Protein AF-A0A8E2AN41-F1 (afdb_monomer)

Secondary structure (DSSP, 8-state):
-GGGS--SSSS--SSGGG--HHHHHHHHT-THHHHHH---HHHHHHHHHHHH-HHHHHHHHGGGS-HHHHHHHHHHHHHHHHHHHHHHHHHHHHT--

Foldseek 3Di:
DLQVPPQLFDDGDPFLVVDDLVRNLCSLPPVVVCVPPVDDSLVSLVVLLCVLVLVNCCVPPLVVDDPVCSVRNSSSSVSSNVSSVVSNVVVVVVVVD

Mean predicted aligned error: 4.71 Å

Sequence (97 aa):
RFNDIPWPVFHIVSSADDITYASVHQFIYHPLWQHKACINHHDVIRRELFRWHPDKFRARMMPKIHSEEQEAILRAAMVVSQHIIEVMRLSRLQGEA

Solvent-accessible surface area (backbone atoms only — not comparable to full-atom values): 5649 Å² total; per-residue (Å²): 107,73,66,71,51,87,60,68,44,94,66,92,43,91,51,50,83,68,66,40,58,69,47,38,49,52,48,57,69,35,71,64,50,45,72,75,65,74,44,53,59,68,56,46,47,54,51,51,41,59,57,31,30,60,69,56,32,49,73,69,47,47,88,76,43,60,77,89,49,39,63,59,48,51,53,30,36,45,51,51,32,52,39,46,51,50,51,56,53,53,55,52,66,67,69,75,114

Organism: NCBI:txid1052685

pLDDT: mean 88.08, std 10.77, range [37.16, 97.12]

Structure (mmCIF, N/CA/C/O backbone):
data_AF-A0A8E2AN41-F1
#
_entry.id   AF-A0A8E2AN41-F1
#
loop_
_atom_site.group_PDB
_atom_site.id
_atom_site.type_symbol
_atom_site.label_atom_id
_atom_site.label_alt_id
_atom_site.label_comp_id
_atom_site.label_asym_id
_ato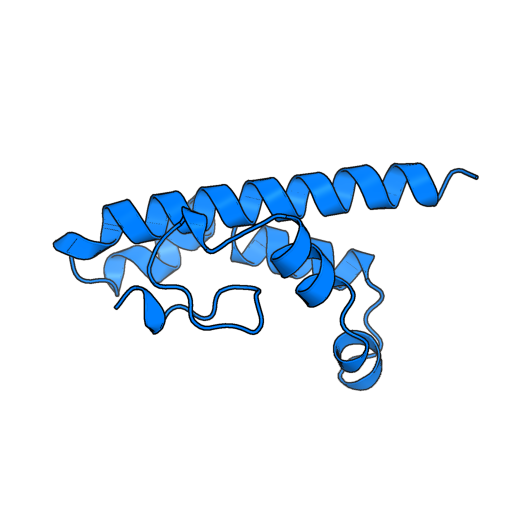m_site.label_entity_id
_atom_site.label_seq_id
_atom_site.pdbx_PDB_ins_code
_atom_site.Cartn_x
_atom_site.Cartn_y
_atom_site.Cartn_z
_atom_site.occupancy
_atom_site.B_iso_or_equiv
_atom_site.auth_seq_id
_atom_site.auth_comp_id
_atom_site.auth_asym_id
_atom_site.auth_atom_id
_atom_site.pdbx_PDB_model_num
ATOM 1 N N . ARG A 1 1 ? -13.061 2.064 6.978 1.00 84.25 1 ARG A N 1
ATOM 2 C CA . ARG A 1 1 ? -12.580 0.812 7.598 1.00 84.25 1 ARG A CA 1
ATOM 3 C C . ARG A 1 1 ? -11.312 0.354 6.907 1.00 84.25 1 ARG A C 1
ATOM 5 O O . ARG A 1 1 ? -11.007 0.883 5.841 1.00 84.25 1 ARG A O 1
ATOM 12 N N . PHE A 1 2 ? -10.570 -0.584 7.493 1.00 88.75 2 PHE A N 1
ATOM 13 C CA . PHE A 1 2 ? -9.295 -1.072 6.952 1.00 88.75 2 PHE A CA 1
ATOM 14 C C . PHE A 1 2 ? -9.408 -1.522 5.483 1.00 88.75 2 PHE A C 1
ATOM 16 O O . PHE A 1 2 ? -8.608 -1.114 4.643 1.00 88.75 2 PHE A O 1
ATOM 23 N N . ASN A 1 3 ? -10.465 -2.264 5.149 1.00 89.56 3 ASN A N 1
ATOM 24 C CA . ASN A 1 3 ? -10.684 -2.817 3.807 1.00 89.56 3 ASN A CA 1
ATOM 25 C C . ASN A 1 3 ? -11.204 -1.775 2.793 1.00 89.56 3 ASN A C 1
ATOM 27 O O . ASN A 1 3 ? -11.220 -2.050 1.597 1.00 89.56 3 ASN A O 1
ATOM 31 N N . ASP A 1 4 ? -11.614 -0.584 3.251 1.00 89.00 4 ASP A N 1
ATOM 32 C CA . ASP A 1 4 ? -12.044 0.521 2.376 1.00 89.00 4 ASP A CA 1
ATOM 33 C C . ASP A 1 4 ? -10.851 1.351 1.879 1.00 89.00 4 ASP A C 1
ATOM 35 O O . ASP A 1 4 ? -10.985 2.205 0.998 1.00 89.00 4 ASP A O 1
ATOM 39 N N . ILE A 1 5 ? -9.677 1.152 2.483 1.00 90.38 5 ILE A N 1
ATOM 40 C CA . ILE A 1 5 ? -8.459 1.827 2.069 1.00 90.38 5 ILE A CA 1
ATOM 41 C C . ILE A 1 5 ? -8.019 1.218 0.729 1.00 90.38 5 ILE A C 1
ATOM 43 O O . ILE A 1 5 ? -7.878 0.001 0.624 1.00 90.38 5 ILE A O 1
ATOM 47 N N . PRO A 1 6 ? -7.782 2.037 -0.311 1.00 91.88 6 PRO A N 1
ATOM 48 C CA . PRO A 1 6 ? -7.405 1.548 -1.633 1.00 91.88 6 PRO A CA 1
ATOM 49 C C . PRO A 1 6 ? -5.920 1.169 -1.661 1.00 91.88 6 PRO A C 1
ATOM 51 O O . PRO A 1 6 ? -5.124 1.857 -2.303 1.00 91.88 6 PRO A O 1
ATOM 54 N N . TRP A 1 7 ? -5.550 0.127 -0.916 1.00 94.75 7 TRP A N 1
ATOM 55 C CA . TRP A 1 7 ? -4.197 -0.419 -0.843 1.00 94.75 7 TRP A CA 1
ATOM 56 C C . TRP A 1 7 ? -3.641 -0.702 -2.248 1.00 94.75 7 TRP A C 1
ATOM 58 O O . TRP A 1 7 ? -4.408 -1.067 -3.141 1.00 94.75 7 TRP A O 1
ATOM 68 N N . PRO A 1 8 ? -2.326 -0.541 -2.485 1.00 94.44 8 PRO A N 1
ATOM 69 C CA . PRO A 1 8 ? -1.726 -0.764 -3.797 1.00 94.44 8 PRO A CA 1
ATOM 70 C C . PRO A 1 8 ? -1.506 -2.262 -4.048 1.00 94.44 8 PRO A C 1
ATOM 72 O O . PRO A 1 8 ? -0.384 -2.711 -4.258 1.00 94.44 8 PRO A O 1
ATOM 75 N N . VAL A 1 9 ? -2.587 -3.035 -3.979 1.00 95.19 9 VAL A N 1
ATOM 76 C CA . VAL A 1 9 ? -2.664 -4.478 -4.226 1.00 95.19 9 VAL A CA 1
ATOM 77 C C . VAL A 1 9 ? -4.017 -4.796 -4.877 1.00 95.19 9 VAL A C 1
ATOM 79 O O . VAL A 1 9 ? -4.944 -3.990 -4.819 1.00 95.19 9 VAL A O 1
ATOM 82 N N . PHE A 1 10 ? -4.148 -5.958 -5.523 1.00 93.62 10 PHE A N 1
ATOM 83 C CA . PHE A 1 10 ? -5.371 -6.333 -6.259 1.00 93.62 10 PHE A CA 1
ATOM 84 C C . PHE A 1 10 ? -6.348 -7.220 -5.478 1.00 93.62 10 PHE A C 1
ATOM 86 O O . PHE A 1 10 ? -7.430 -7.517 -5.978 1.00 93.62 10 PHE A O 1
ATOM 93 N N . HIS A 1 11 ? -5.980 -7.653 -4.274 1.00 92.50 11 HIS A N 1
ATOM 94 C CA . HIS A 1 11 ? -6.834 -8.464 -3.411 1.00 92.50 11 HIS A CA 1
ATOM 95 C C . HIS A 1 11 ? -7.368 -7.643 -2.235 1.00 92.50 11 HIS A C 1
ATOM 97 O O . HIS A 1 11 ? -6.903 -6.540 -1.950 1.00 92.50 11 HIS A O 1
ATOM 103 N N . ILE A 1 12 ? -8.358 -8.200 -1.538 1.00 91.88 12 ILE A N 1
ATOM 104 C CA . ILE A 1 12 ? -8.859 -7.623 -0.291 1.00 91.88 12 ILE A CA 1
ATOM 105 C C . ILE A 1 12 ? -7.768 -7.761 0.770 1.00 91.88 12 ILE A C 1
ATOM 107 O O . ILE A 1 12 ? -7.127 -8.806 0.881 1.00 91.88 12 ILE A O 1
ATOM 111 N N . VAL A 1 13 ? -7.565 -6.698 1.536 1.00 94.31 13 VAL A N 1
ATOM 112 C CA . VAL A 1 13 ? -6.580 -6.634 2.614 1.00 94.31 13 VAL A CA 1
ATOM 113 C C . VAL A 1 13 ? -7.353 -6.458 3.908 1.00 94.31 13 VAL A C 1
ATOM 115 O O . VAL A 1 13 ? -8.126 -5.507 4.007 1.00 94.31 13 VAL A O 1
ATOM 118 N N . SER A 1 14 ? -7.167 -7.368 4.861 1.00 92.00 14 SER A N 1
ATOM 119 C CA . SER A 1 14 ? -7.804 -7.299 6.185 1.00 92.00 14 SER A CA 1
ATOM 120 C C . SER A 1 14 ? -6.801 -6.973 7.291 1.00 92.00 14 SER A C 1
ATOM 122 O O . SER A 1 14 ? -7.192 -6.554 8.379 1.00 92.00 14 SER A O 1
ATOM 124 N N . SER A 1 15 ? -5.507 -7.142 7.017 1.00 93.12 15 SER A N 1
ATOM 125 C CA . SER A 1 15 ? -4.411 -6.848 7.935 1.00 93.12 15 SER A CA 1
ATOM 126 C C . SER A 1 15 ? -3.166 -6.350 7.196 1.00 93.12 15 SER A C 1
ATOM 128 O O . SER A 1 15 ? -3.062 -6.450 5.976 1.00 93.12 15 SER A O 1
ATOM 130 N N . ALA A 1 16 ? -2.192 -5.811 7.931 1.00 93.44 16 ALA A N 1
ATOM 131 C CA . ALA A 1 16 ? -0.925 -5.387 7.334 1.00 93.44 16 ALA A CA 1
ATOM 132 C C . ALA A 1 16 ? -0.143 -6.557 6.704 1.00 93.44 16 ALA A C 1
ATOM 134 O O . ALA A 1 16 ? 0.541 -6.344 5.708 1.00 93.44 16 ALA A O 1
ATOM 135 N N . ASP A 1 17 ? -0.283 -7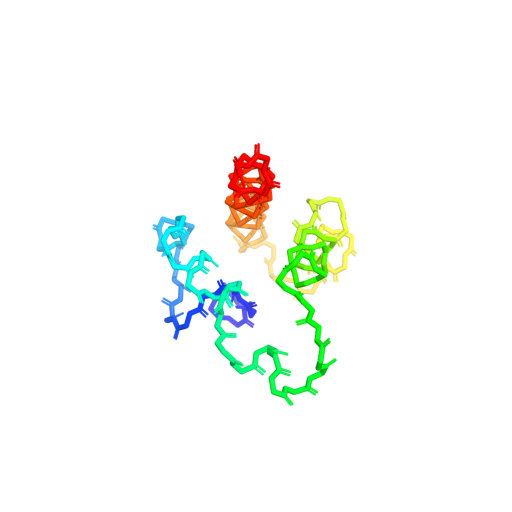.771 7.243 1.00 93.62 17 ASP A N 1
ATOM 136 C CA 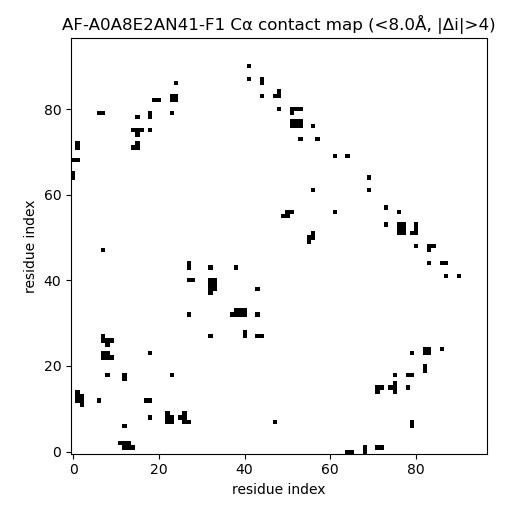. ASP A 1 17 ? 0.451 -8.963 6.796 1.00 93.62 17 ASP A CA 1
ATOM 137 C C . ASP A 1 17 ? -0.004 -9.457 5.415 1.00 93.62 17 ASP A C 1
ATOM 139 O O . ASP A 1 17 ? 0.761 -10.094 4.691 1.00 93.62 17 ASP A O 1
ATOM 143 N N . ASP A 1 18 ? -1.229 -9.107 5.013 1.00 93.81 18 ASP A N 1
ATOM 144 C CA . ASP A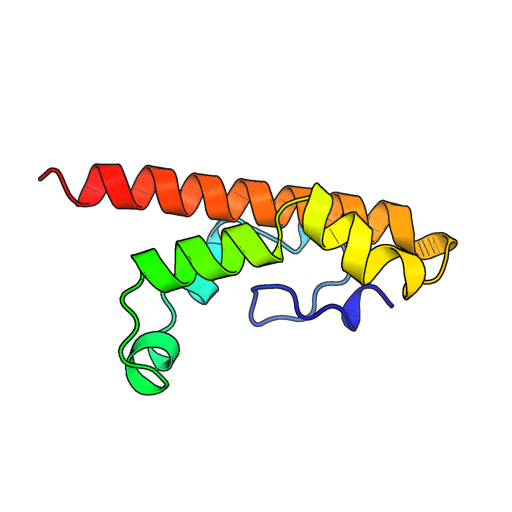 1 18 ? -1.739 -9.398 3.672 1.00 93.81 18 ASP A CA 1
ATOM 145 C C . ASP A 1 18 ? -1.011 -8.561 2.601 1.00 93.81 18 ASP A C 1
ATOM 147 O O . ASP A 1 18 ? -1.006 -8.910 1.420 1.00 93.81 18 ASP A O 1
ATOM 151 N N . ILE A 1 19 ? -0.390 -7.442 2.991 1.00 96.31 19 ILE A N 1
ATOM 152 C CA . ILE A 1 19 ? 0.343 -6.559 2.085 1.00 96.31 19 ILE A CA 1
ATOM 153 C C . ILE A 1 19 ? 1.775 -7.068 1.960 1.00 96.31 19 ILE A C 1
ATOM 155 O O . ILE A 1 19 ? 2.631 -6.797 2.796 1.00 96.31 19 ILE A O 1
ATOM 159 N N . THR A 1 20 ? 2.056 -7.769 0.867 1.00 96.81 20 THR A N 1
ATOM 160 C CA . THR A 1 20 ? 3.391 -8.318 0.599 1.00 96.81 20 THR A CA 1
ATOM 161 C C . THR A 1 20 ? 4.138 -7.511 -0.455 1.00 96.81 20 THR A C 1
ATOM 163 O O . THR A 1 20 ? 3.531 -6.925 -1.356 1.00 96.81 20 THR A O 1
ATOM 166 N N . TYR A 1 21 ? 5.473 -7.571 -0.434 1.00 96.69 21 TYR A N 1
ATOM 167 C CA . TYR A 1 21 ? 6.306 -6.994 -1.494 1.00 96.69 21 TYR A CA 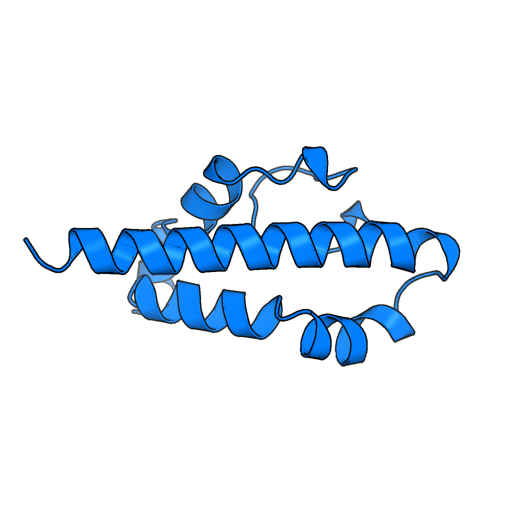1
ATOM 168 C C . TYR A 1 21 ? 5.857 -7.440 -2.896 1.00 96.69 21 TYR A C 1
ATOM 170 O O . TYR A 1 21 ? 5.723 -6.606 -3.788 1.00 96.69 21 TYR A O 1
ATOM 178 N N . ALA A 1 22 ? 5.572 -8.734 -3.086 1.00 96.25 22 ALA A N 1
ATOM 179 C CA . ALA A 1 22 ? 5.164 -9.282 -4.379 1.00 96.25 22 ALA A CA 1
ATOM 180 C C . ALA A 1 22 ? 3.844 -8.672 -4.882 1.00 96.25 22 ALA A C 1
ATOM 182 O O . ALA A 1 22 ? 3.746 -8.297 -6.051 1.00 96.25 22 ALA A O 1
ATOM 183 N N . SER A 1 23 ? 2.857 -8.514 -3.994 1.00 96.50 23 SER A N 1
ATOM 184 C CA . SER A 1 23 ? 1.564 -7.902 -4.332 1.00 96.50 23 SER A CA 1
ATOM 185 C C . SER A 1 23 ? 1.699 -6.423 -4.722 1.00 96.50 23 SER A C 1
ATOM 187 O O . SER A 1 23 ? 1.133 -5.993 -5.729 1.00 96.50 23 SER A O 1
ATOM 189 N N . VAL A 1 24 ? 2.526 -5.662 -3.993 1.00 96.06 24 VAL A N 1
ATOM 190 C CA . VAL A 1 24 ? 2.815 -4.250 -4.291 1.00 96.06 24 VAL A CA 1
ATOM 191 C C . VAL A 1 24 ? 3.620 -4.118 -5.585 1.00 96.06 24 VAL A C 1
ATOM 193 O O . VAL A 1 24 ? 3.318 -3.270 -6.422 1.00 96.06 24 VAL A O 1
ATOM 196 N N . HIS A 1 25 ? 4.614 -4.981 -5.799 1.00 95.06 25 HIS A N 1
ATOM 197 C CA . HIS A 1 25 ? 5.390 -5.024 -7.036 1.00 95.06 25 HIS A CA 1
ATOM 198 C C . HIS A 1 25 ? 4.478 -5.284 -8.245 1.00 95.06 25 HIS A C 1
ATOM 200 O O . HIS A 1 25 ? 4.513 -4.536 -9.221 1.00 95.06 25 HIS A O 1
ATOM 206 N N . GLN A 1 26 ? 3.607 -6.295 -8.167 1.00 94.75 26 GLN A N 1
ATOM 207 C CA . GLN A 1 26 ? 2.635 -6.594 -9.219 1.00 94.75 26 GLN A CA 1
ATOM 208 C C . GLN A 1 26 ? 1.725 -5.395 -9.515 1.00 94.75 26 GLN A C 1
ATOM 210 O O . GLN A 1 26 ? 1.442 -5.110 -10.679 1.00 94.75 26 GLN A O 1
ATOM 215 N N . PHE A 1 27 ? 1.284 -4.677 -8.480 1.00 93.88 27 PHE A N 1
ATOM 216 C CA . PHE A 1 27 ? 0.476 -3.473 -8.640 1.00 93.88 27 PHE A CA 1
ATOM 217 C C . PHE A 1 27 ? 1.224 -2.355 -9.367 1.00 93.88 27 PHE A C 1
ATOM 219 O O . PHE A 1 27 ? 0.676 -1.766 -10.297 1.00 93.88 27 PHE A O 1
ATOM 226 N N . ILE A 1 28 ? 2.468 -2.064 -8.978 1.00 92.00 28 ILE A N 1
ATOM 227 C CA . ILE A 1 28 ? 3.283 -0.997 -9.578 1.00 92.00 28 ILE A CA 1
ATOM 228 C C . ILE A 1 28 ? 3.577 -1.269 -11.058 1.00 92.00 28 ILE A C 1
ATOM 230 O O . ILE A 1 28 ? 3.454 -0.367 -11.886 1.00 92.00 28 ILE A O 1
ATOM 234 N N . TYR A 1 29 ? 3.928 -2.508 -11.399 1.00 91.25 29 TYR A N 1
ATOM 235 C CA . TYR A 1 29 ? 4.285 -2.917 -12.762 1.00 91.25 29 TYR A CA 1
ATOM 236 C C . TYR A 1 29 ? 3.081 -3.354 -13.604 1.00 91.25 29 TYR A C 1
ATOM 238 O O . TYR A 1 29 ? 3.239 -3.942 -14.674 1.00 91.25 29 TYR A O 1
ATOM 246 N N . HIS A 1 30 ? 1.860 -3.082 -13.139 1.00 90.88 30 HIS A N 1
ATOM 247 C CA . HIS A 1 30 ? 0.668 -3.518 -13.846 1.00 90.88 30 HIS A CA 1
ATOM 248 C C . HIS A 1 30 ? 0.539 -2.826 -15.224 1.00 90.88 30 HIS A C 1
ATOM 250 O O . HIS A 1 30 ? 0.561 -1.592 -15.291 1.00 90.88 30 HIS A O 1
ATOM 256 N N . PRO A 1 31 ? 0.300 -3.572 -16.324 1.00 86.12 31 PRO A N 1
ATOM 257 C CA . PRO A 1 31 ? 0.301 -3.021 -17.686 1.00 86.12 31 PRO A CA 1
ATOM 258 C C . PRO A 1 31 ? -0.728 -1.903 -17.924 1.00 86.12 31 PRO A C 1
ATOM 260 O O . PRO A 1 31 ? -0.551 -1.044 -18.792 1.00 86.12 31 PRO A O 1
ATOM 263 N N . LEU A 1 32 ? -1.812 -1.877 -17.140 1.00 84.44 32 LEU A N 1
ATOM 264 C CA . LEU A 1 32 ? -2.834 -0.825 -17.232 1.00 84.44 32 LEU A CA 1
ATOM 265 C C . LEU A 1 32 ? -2.304 0.577 -16.895 1.00 84.44 32 LEU A C 1
ATOM 267 O O . LEU A 1 32 ? -2.895 1.555 -17.354 1.00 84.44 32 LEU A O 1
ATOM 271 N N . TRP A 1 33 ? -1.208 0.703 -16.138 1.00 81.88 33 TRP A N 1
ATOM 272 C CA . TRP A 1 33 ? -0.594 2.009 -15.875 1.00 81.88 33 TRP A CA 1
ATOM 273 C C . TRP A 1 33 ? -0.061 2.664 -17.146 1.00 81.88 33 TRP A C 1
ATOM 275 O O . TRP A 1 33 ? -0.253 3.863 -17.347 1.00 81.88 33 TRP A O 1
ATOM 285 N N . GLN A 1 34 ? 0.535 1.861 -18.026 1.00 70.06 34 GLN A N 1
ATOM 286 C CA . GLN A 1 34 ? 1.077 2.323 -19.301 1.00 70.06 34 GLN A CA 1
ATOM 287 C C . GLN A 1 34 ? -0.048 2.759 -20.249 1.00 70.06 34 GLN A C 1
ATOM 289 O O . GLN A 1 34 ? 0.059 3.788 -20.909 1.00 70.06 34 GLN A O 1
ATOM 294 N N . HIS A 1 35 ? -1.168 2.029 -20.244 1.00 67.12 35 HIS A N 1
ATOM 295 C CA . HIS A 1 35 ? -2.306 2.286 -21.129 1.00 67.12 35 HIS A CA 1
ATOM 296 C C . HIS A 1 35 ? -3.130 3.510 -20.724 1.00 67.12 35 HIS A C 1
ATOM 298 O O . HIS A 1 35 ? -3.620 4.234 -21.584 1.00 67.12 35 HIS A O 1
ATOM 304 N N . LYS A 1 36 ? -3.319 3.747 -19.420 1.00 65.94 36 LYS A N 1
ATOM 305 C CA . LYS A 1 36 ? -4.202 4.828 -18.959 1.00 65.94 36 LYS A CA 1
ATOM 306 C C . LYS A 1 36 ? -3.574 6.216 -19.002 1.00 65.94 36 LYS A C 1
ATOM 308 O O . LYS A 1 36 ? -4.322 7.188 -18.980 1.00 65.94 36 LYS A O 1
ATOM 313 N N . ALA A 1 37 ? -2.246 6.331 -18.994 1.00 61.25 37 ALA A N 1
ATOM 314 C CA . ALA A 1 37 ? -1.621 7.638 -18.799 1.00 61.25 37 ALA A CA 1
ATOM 315 C C . ALA A 1 37 ? -0.205 7.799 -19.389 1.00 61.25 37 ALA A C 1
ATOM 317 O O . ALA A 1 37 ? 0.447 8.789 -19.066 1.00 61.25 37 ALA A O 1
ATOM 318 N N . CYS A 1 38 ? 0.286 6.873 -20.230 1.00 56.09 38 CYS A N 1
ATOM 319 C CA . CYS A 1 38 ? 1.658 6.908 -20.775 1.00 56.09 38 CYS A CA 1
ATOM 320 C C . CYS A 1 38 ? 2.743 7.137 -19.702 1.00 56.09 38 CYS A C 1
ATOM 322 O O . CYS A 1 38 ? 3.801 7.698 -19.979 1.00 56.09 38 CYS A O 1
ATOM 324 N N . ILE A 1 39 ? 2.480 6.730 -18.457 1.00 72.00 39 ILE A N 1
ATOM 325 C CA . ILE A 1 39 ? 3.412 6.920 -17.347 1.00 72.00 39 ILE A CA 1
ATOM 326 C C . ILE A 1 39 ? 4.357 5.728 -17.315 1.00 72.00 39 ILE A C 1
ATOM 328 O O . ILE A 1 39 ? 3.917 4.576 -17.282 1.00 72.00 39 ILE A O 1
ATOM 332 N N . ASN A 1 40 ? 5.660 6.001 -17.315 1.00 82.00 40 ASN A N 1
ATOM 333 C CA . ASN A 1 40 ? 6.656 4.964 -17.079 1.00 82.00 40 ASN A CA 1
ATOM 334 C C . ASN A 1 40 ? 6.522 4.426 -15.637 1.00 82.00 40 ASN A C 1
ATOM 336 O O . ASN A 1 40 ? 5.954 5.072 -14.751 1.00 82.00 40 ASN A O 1
ATOM 340 N N . HIS A 1 41 ? 7.068 3.237 -15.375 1.00 85.06 41 HIS A N 1
ATOM 341 C CA . HIS A 1 41 ? 6.978 2.615 -14.048 1.00 85.06 41 HIS A CA 1
ATOM 342 C C . HIS A 1 41 ? 7.640 3.456 -12.951 1.00 85.06 41 HIS A C 1
ATOM 344 O O . HIS A 1 41 ? 7.162 3.478 -11.820 1.00 85.06 41 HIS A O 1
ATOM 350 N N . HIS A 1 42 ? 8.693 4.206 -13.280 1.00 87.06 42 HIS A N 1
ATOM 351 C CA . HIS A 1 42 ? 9.366 5.077 -12.322 1.00 87.06 42 HIS A CA 1
ATOM 352 C C . HIS A 1 42 ? 8.438 6.202 -11.819 1.00 87.06 42 HIS A C 1
ATOM 354 O O . HIS A 1 42 ? 8.476 6.573 -10.642 1.00 87.06 42 HIS A O 1
ATOM 360 N N . ASP A 1 43 ? 7.575 6.741 -12.669 1.00 88.69 43 ASP A N 1
ATOM 361 C CA . ASP A 1 43 ? 6.609 7.768 -12.290 1.00 88.69 43 ASP A CA 1
ATOM 362 C C . ASP A 1 43 ? 5.455 7.184 -11.472 1.00 88.69 43 ASP A C 1
ATOM 364 O O . ASP A 1 43 ? 5.004 7.816 -10.514 1.00 88.69 43 ASP A O 1
ATOM 368 N N . VAL A 1 44 ? 5.039 5.945 -11.765 1.00 90.69 44 VAL A N 1
ATOM 369 C CA . VAL A 1 44 ? 4.092 5.196 -10.921 1.00 90.69 44 VAL A CA 1
ATOM 370 C C . VAL A 1 44 ? 4.676 4.988 -9.521 1.00 90.69 44 VAL A C 1
ATOM 372 O O . VAL A 1 44 ? 4.009 5.306 -8.536 1.00 90.69 44 VAL A O 1
ATOM 375 N N . ILE A 1 45 ? 5.936 4.548 -9.425 1.00 92.38 45 ILE A N 1
ATOM 376 C CA . ILE A 1 45 ? 6.661 4.385 -8.156 1.00 92.38 45 ILE A CA 1
ATOM 377 C C . ILE A 1 45 ? 6.687 5.704 -7.376 1.00 92.38 45 ILE A C 1
ATOM 379 O O . ILE A 1 45 ? 6.282 5.735 -6.215 1.00 92.38 45 ILE A O 1
ATOM 383 N N . ARG A 1 46 ? 7.110 6.813 -8.003 1.00 91.00 46 ARG A N 1
ATOM 384 C CA . ARG A 1 46 ? 7.156 8.137 -7.348 1.00 91.00 46 ARG A CA 1
ATOM 385 C C . ARG A 1 46 ? 5.778 8.570 -6.846 1.00 91.00 46 ARG A C 1
ATOM 387 O O . ARG A 1 46 ? 5.664 9.085 -5.733 1.00 91.00 46 ARG A O 1
ATOM 394 N N . ARG A 1 47 ? 4.734 8.367 -7.656 1.00 91.50 47 ARG A N 1
ATOM 395 C CA . ARG A 1 47 ? 3.356 8.737 -7.313 1.00 91.50 47 ARG A CA 1
ATOM 396 C C . ARG A 1 47 ? 2.850 7.951 -6.109 1.00 91.50 47 ARG A C 1
ATOM 398 O O . ARG A 1 47 ? 2.319 8.556 -5.178 1.00 91.50 47 ARG A O 1
ATOM 405 N N . GLU A 1 48 ? 3.013 6.631 -6.115 1.00 93.25 48 GLU A N 1
ATOM 406 C CA . GLU A 1 48 ? 2.589 5.798 -4.989 1.00 93.25 48 GLU A CA 1
ATOM 407 C C . GLU A 1 48 ? 3.434 6.086 -3.740 1.00 93.25 48 GLU A C 1
ATOM 409 O O . GLU A 1 48 ? 2.871 6.234 -2.659 1.00 93.25 48 GLU A O 1
ATOM 414 N N . LEU A 1 49 ? 4.746 6.304 -3.867 1.00 92.62 49 LEU A N 1
ATOM 415 C CA . LEU A 1 49 ? 5.597 6.680 -2.733 1.00 92.62 49 LEU A CA 1
ATOM 416 C C . LEU A 1 49 ? 5.120 7.978 -2.067 1.00 92.62 49 LEU A C 1
ATOM 418 O O . LEU A 1 49 ? 5.029 8.060 -0.845 1.00 92.62 49 LEU A O 1
ATOM 422 N N . PHE A 1 50 ? 4.758 8.991 -2.857 1.00 91.75 50 PHE A N 1
ATOM 423 C CA . PHE A 1 50 ? 4.215 10.241 -2.326 1.00 91.75 50 PHE A CA 1
ATOM 424 C C . PHE A 1 50 ? 2.836 10.054 -1.681 1.00 91.75 50 PHE A C 1
ATOM 426 O O . PHE A 1 50 ? 2.523 10.703 -0.681 1.00 91.75 50 PHE A O 1
ATOM 433 N N . ARG A 1 51 ? 2.000 9.180 -2.250 1.00 91.94 51 ARG A N 1
ATOM 434 C CA . ARG A 1 51 ? 0.663 8.865 -1.734 1.00 91.94 51 ARG A CA 1
ATOM 435 C C . ARG A 1 51 ? 0.721 8.163 -0.378 1.00 91.94 51 ARG A C 1
ATOM 437 O O . ARG A 1 51 ? -0.071 8.503 0.500 1.00 91.94 51 ARG A O 1
ATOM 444 N N . TRP A 1 52 ? 1.642 7.217 -0.233 1.00 94.12 52 TRP A N 1
ATOM 445 C CA . TRP A 1 52 ? 1.787 6.362 0.946 1.00 94.12 52 TRP A CA 1
ATOM 446 C C . TRP A 1 52 ? 2.853 6.843 1.928 1.00 94.12 52 TRP A C 1
ATOM 448 O O . TRP A 1 52 ? 3.048 6.212 2.962 1.00 94.12 52 TRP A O 1
ATOM 458 N N . HIS A 1 53 ? 3.501 7.982 1.658 1.00 90.44 53 HIS A N 1
ATOM 459 C CA . HIS A 1 53 ? 4.440 8.591 2.594 1.00 90.44 53 HIS A CA 1
ATOM 460 C C . HIS A 1 53 ? 3.770 8.777 3.970 1.00 90.44 53 HIS A C 1
ATOM 462 O O . HIS A 1 53 ? 2.716 9.425 4.024 1.00 90.44 53 HIS A O 1
ATOM 468 N N . PRO A 1 54 ? 4.370 8.295 5.077 1.00 87.38 54 PRO A N 1
ATOM 469 C CA . PRO A 1 54 ? 3.716 8.229 6.386 1.00 87.38 54 PRO A CA 1
ATOM 470 C C . PRO A 1 54 ? 3.134 9.566 6.834 1.00 87.38 54 PRO A C 1
ATOM 472 O O . PRO A 1 54 ? 1.991 9.631 7.271 1.00 87.38 54 PRO A O 1
ATOM 475 N N . ASP A 1 55 ? 3.887 10.651 6.647 1.00 87.50 55 ASP A N 1
ATOM 476 C CA . ASP A 1 55 ? 3.461 11.997 7.036 1.00 87.50 55 ASP A CA 1
ATOM 477 C C . ASP A 1 55 ? 2.238 12.484 6.236 1.00 87.50 55 ASP A C 1
ATOM 479 O O . ASP A 1 55 ? 1.238 12.936 6.796 1.00 87.50 55 ASP A O 1
ATOM 483 N N . LYS A 1 56 ? 2.254 12.293 4.910 1.00 87.62 56 LYS A N 1
ATOM 484 C CA . LYS A 1 56 ? 1.158 12.718 4.026 1.00 87.62 56 LYS A CA 1
ATOM 485 C C . LYS A 1 56 ? -0.075 11.854 4.224 1.00 87.62 56 LYS A C 1
ATOM 487 O O . LYS A 1 56 ? -1.192 12.372 4.221 1.00 87.62 56 LYS A O 1
ATOM 492 N N . PHE A 1 57 ? 0.124 10.551 4.396 1.00 89.81 57 PHE A N 1
ATOM 493 C CA . PHE A 1 57 ? -0.947 9.621 4.702 1.00 89.81 57 PHE A CA 1
ATOM 494 C C . PHE A 1 57 ? -1.587 9.980 6.044 1.00 89.81 57 PHE A C 1
ATOM 496 O O 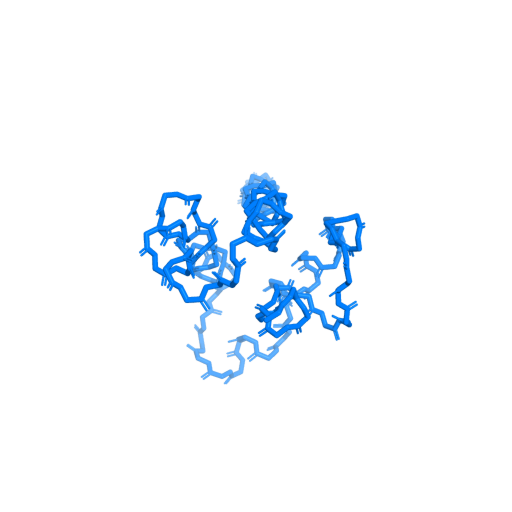. PHE A 1 57 ? -2.800 10.177 6.103 1.00 89.81 57 PHE A O 1
ATOM 503 N N . ARG A 1 58 ? -0.780 10.183 7.094 1.00 87.56 58 ARG A N 1
ATOM 504 C CA . ARG A 1 58 ? -1.252 10.579 8.424 1.00 87.56 58 ARG A CA 1
ATOM 505 C C . ARG A 1 58 ? -2.081 11.859 8.364 1.00 87.56 58 ARG A C 1
ATOM 507 O O . ARG A 1 58 ? -3.215 11.861 8.830 1.00 87.56 58 ARG A O 1
ATOM 514 N N . ALA A 1 59 ? -1.559 12.909 7.734 1.00 88.88 59 ALA A N 1
ATOM 515 C CA . ALA A 1 59 ? -2.235 14.200 7.646 1.00 88.88 59 ALA A CA 1
ATOM 516 C C . ALA A 1 59 ? -3.570 14.141 6.877 1.00 88.88 59 ALA A C 1
ATOM 518 O O . ALA A 1 59 ? -4.517 14.843 7.227 1.00 88.88 59 ALA A O 1
ATOM 519 N N . ARG A 1 60 ? -3.668 13.315 5.825 1.00 89.38 60 ARG A N 1
ATOM 520 C CA . ARG A 1 60 ? -4.843 13.284 4.930 1.00 89.38 60 ARG A CA 1
ATOM 521 C C . ARG A 1 60 ? -5.892 12.241 5.307 1.00 89.38 60 ARG A C 1
ATOM 523 O O . ARG A 1 60 ? -7.079 12.476 5.070 1.00 89.38 60 ARG A O 1
ATOM 530 N N . MET A 1 61 ? -5.456 11.087 5.810 1.00 86.69 61 MET A N 1
ATOM 531 C CA . MET A 1 61 ? -6.307 9.914 6.015 1.00 86.69 61 MET A CA 1
ATOM 532 C C . MET A 1 61 ? -6.722 9.718 7.469 1.00 86.69 61 MET A C 1
ATOM 534 O O . MET A 1 61 ? -7.883 9.392 7.696 1.00 86.69 61 MET A O 1
ATOM 538 N N . MET A 1 62 ? -5.838 9.952 8.449 1.00 85.81 62 MET A N 1
ATOM 539 C CA . MET A 1 62 ? -6.162 9.690 9.863 1.00 85.81 62 MET A CA 1
ATOM 540 C C . MET A 1 62 ? -7.406 10.435 10.363 1.00 85.81 62 MET A C 1
ATOM 542 O O . MET A 1 62 ? -8.231 9.788 11.001 1.00 85.81 62 MET A O 1
ATOM 546 N N . PRO A 1 63 ? -7.648 11.719 10.017 1.00 88.50 63 PRO A N 1
ATOM 547 C CA . PRO A 1 63 ? -8.861 12.417 10.458 1.00 88.50 63 PRO A CA 1
ATOM 548 C C . PRO A 1 63 ? -10.174 11.804 9.944 1.00 88.50 63 PRO A C 1
ATOM 550 O O . PRO A 1 63 ? -11.243 12.164 10.421 1.00 88.50 63 PRO A O 1
ATOM 553 N N . LYS A 1 64 ? -10.110 10.915 8.943 1.00 88.06 64 LYS A N 1
ATOM 554 C CA . LYS A 1 64 ? -11.267 10.277 8.294 1.00 88.06 64 LYS A CA 1
ATOM 555 C C . LYS A 1 64 ? -11.475 8.825 8.727 1.00 88.06 64 LYS A C 1
ATOM 557 O O . LYS A 1 64 ? -12.406 8.178 8.256 1.00 88.06 64 LYS A O 1
ATOM 562 N N . ILE A 1 65 ? -10.581 8.296 9.557 1.00 88.56 65 ILE A N 1
ATOM 563 C CA . ILE A 1 65 ? -10.566 6.899 9.985 1.00 88.56 65 ILE A CA 1
ATOM 564 C C . ILE A 1 65 ? -11.036 6.827 11.435 1.00 88.56 65 ILE A C 1
ATOM 566 O O . ILE A 1 65 ? -10.643 7.653 12.260 1.00 88.56 65 ILE A O 1
ATOM 570 N N . HIS A 1 66 ? -11.854 5.819 11.737 1.00 88.31 66 HIS A N 1
ATOM 571 C CA . HIS A 1 66 ? -12.299 5.536 13.096 1.00 88.31 66 HIS A CA 1
ATOM 572 C C . HIS A 1 66 ? -11.093 5.296 14.012 1.00 88.31 66 HIS A C 1
ATOM 574 O O . HIS A 1 66 ? -10.186 4.555 13.636 1.00 88.31 66 HIS A O 1
ATOM 580 N N . SER A 1 67 ? -11.073 5.908 15.198 1.00 86.31 67 SER A N 1
ATOM 581 C CA . SER A 1 67 ? -9.916 5.905 16.112 1.00 86.31 67 SER A CA 1
ATOM 582 C C . SER A 1 67 ? -9.356 4.504 16.382 1.00 86.31 67 SER A C 1
ATOM 584 O O . SER A 1 67 ? -8.144 4.325 16.395 1.00 86.31 67 SER A O 1
ATOM 586 N N . GLU A 1 68 ? -10.230 3.507 16.509 1.00 90.06 68 GLU A N 1
ATOM 587 C CA . GLU A 1 68 ? -9.871 2.103 16.760 1.00 90.06 68 GLU A CA 1
ATOM 588 C C . GLU A 1 68 ? -9.067 1.448 15.624 1.00 90.06 68 GLU A C 1
ATOM 590 O O . GLU A 1 68 ? -8.244 0.572 15.870 1.00 90.06 68 GLU A O 1
ATOM 595 N N . GLU A 1 69 ? -9.261 1.881 14.375 1.00 89.88 69 GLU A N 1
ATOM 596 C CA . GLU A 1 69 ? -8.563 1.319 13.210 1.00 89.88 69 GLU A CA 1
ATOM 597 C C . GLU A 1 69 ? -7.338 2.149 12.798 1.00 89.88 69 GLU A C 1
ATOM 599 O O . GLU A 1 69 ? -6.537 1.698 11.974 1.00 89.88 69 GLU A O 1
ATOM 604 N N . GLN A 1 70 ? -7.173 3.360 13.346 1.00 90.38 70 GLN A N 1
ATOM 605 C CA . GLN A 1 70 ? -6.116 4.294 12.939 1.00 90.38 70 GLN A CA 1
ATOM 606 C C . GLN A 1 70 ? -4.724 3.684 13.066 1.00 90.38 70 GLN A C 1
ATOM 608 O O . GLN A 1 70 ? -3.915 3.806 12.148 1.00 90.38 70 GLN A O 1
ATOM 613 N N . GLU A 1 71 ? -4.452 3.005 14.178 1.00 91.31 71 GLU A N 1
ATOM 614 C CA . GLU A 1 71 ? -3.137 2.424 14.430 1.00 91.31 71 GLU A CA 1
ATOM 615 C C . GLU A 1 71 ? -2.830 1.279 13.455 1.00 91.31 71 GLU A C 1
ATOM 617 O O . GLU A 1 71 ? -1.753 1.237 12.858 1.00 91.31 71 GLU A O 1
ATOM 622 N N . 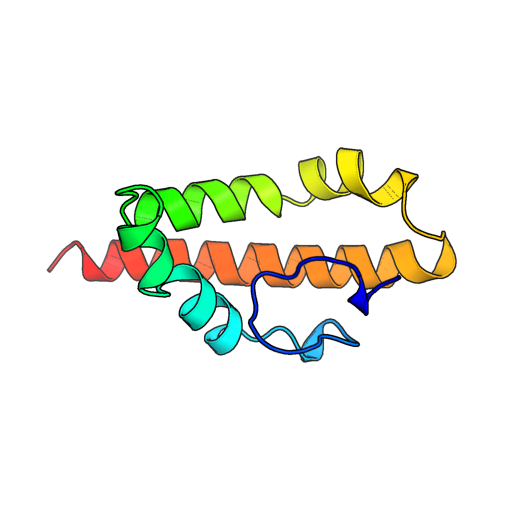ALA A 1 72 ? -3.796 0.384 13.226 1.00 92.62 7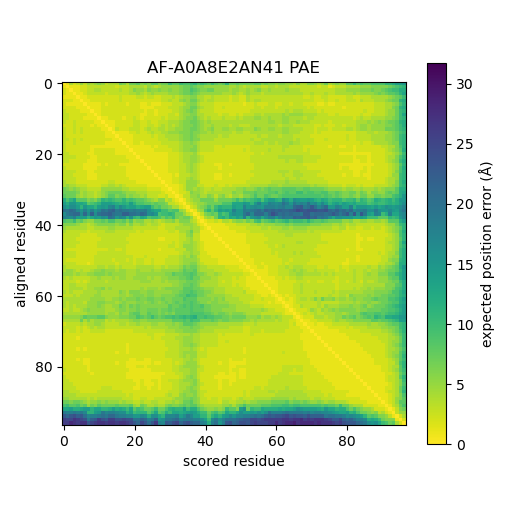2 ALA A N 1
ATOM 623 C CA . ALA A 1 72 ? -3.651 -0.722 12.283 1.00 92.62 72 ALA A CA 1
ATOM 624 C C . ALA A 1 72 ? -3.442 -0.219 10.846 1.00 92.62 72 ALA A C 1
ATOM 626 O O . ALA A 1 72 ? -2.536 -0.681 10.151 1.00 92.62 72 ALA A O 1
ATOM 627 N N . ILE A 1 73 ? -4.231 0.771 10.420 1.00 93.31 73 ILE A N 1
ATOM 628 C CA . ILE A 1 73 ? -4.127 1.368 9.085 1.00 93.31 73 ILE A CA 1
ATOM 629 C C . ILE A 1 73 ? -2.805 2.129 8.923 1.00 93.31 73 ILE A C 1
ATOM 631 O O . ILE A 1 73 ? -2.185 2.056 7.863 1.00 93.31 73 ILE A O 1
ATOM 635 N N . LEU A 1 74 ? -2.336 2.834 9.957 1.00 92.56 74 LEU A N 1
ATOM 636 C CA . LEU A 1 74 ? -1.045 3.520 9.913 1.00 92.56 74 LEU A CA 1
ATOM 637 C C . LEU A 1 74 ? 0.110 2.524 9.766 1.00 92.56 74 LEU A C 1
ATOM 639 O O . LEU A 1 74 ? 0.978 2.733 8.919 1.00 92.56 74 LEU A O 1
ATOM 643 N N . ARG A 1 75 ? 0.097 1.423 10.530 1.00 93.56 75 ARG A N 1
ATOM 644 C CA . ARG A 1 75 ? 1.095 0.349 10.395 1.00 93.56 75 ARG A CA 1
ATOM 645 C C . ARG A 1 75 ? 1.107 -0.229 8.980 1.00 93.56 75 ARG A C 1
ATOM 647 O O . ARG A 1 75 ? 2.167 -0.308 8.368 1.00 93.56 75 ARG A O 1
ATOM 654 N N . ALA A 1 76 ? -0.060 -0.549 8.426 1.00 94.75 76 ALA A N 1
ATOM 655 C CA . ALA A 1 76 ? -0.174 -1.054 7.059 1.00 94.75 76 ALA A CA 1
ATOM 656 C C . ALA A 1 76 ? 0.326 -0.042 6.009 1.00 94.75 76 ALA A C 1
ATOM 658 O O . ALA A 1 76 ? 1.050 -0.410 5.087 1.00 94.75 76 ALA A O 1
ATOM 659 N N . ALA A 1 77 ? 0.034 1.252 6.174 1.00 94.19 77 ALA A N 1
ATOM 660 C CA . ALA A 1 77 ? 0.559 2.296 5.292 1.00 94.19 77 ALA A CA 1
ATOM 661 C C . ALA A 1 77 ? 2.094 2.403 5.354 1.00 94.19 77 ALA A C 1
ATOM 663 O O . ALA A 1 77 ? 2.739 2.618 4.326 1.00 94.19 77 ALA A O 1
ATOM 664 N N . MET A 1 78 ? 2.695 2.212 6.534 1.00 94.62 78 MET A N 1
ATOM 665 C CA . MET A 1 78 ? 4.154 2.159 6.676 1.00 94.62 78 MET A CA 1
ATOM 666 C C . MET A 1 78 ? 4.751 0.955 5.938 1.00 94.62 78 MET A C 1
ATOM 668 O O . MET A 1 78 ? 5.730 1.132 5.214 1.00 94.62 78 MET A O 1
ATOM 672 N N . VAL A 1 79 ? 4.139 -0.228 6.057 1.00 96.19 79 VAL A N 1
ATOM 673 C CA . VAL A 1 79 ? 4.545 -1.444 5.325 1.00 96.19 79 VAL A CA 1
ATOM 674 C C . VAL A 1 79 ? 4.483 -1.215 3.812 1.00 96.19 79 VAL A C 1
ATOM 676 O O . VAL A 1 79 ? 5.457 -1.461 3.101 1.00 96.19 79 VAL A O 1
ATOM 679 N N . VAL A 1 80 ? 3.387 -0.634 3.314 1.00 96.38 80 VAL A N 1
ATOM 680 C CA . VAL A 1 80 ? 3.258 -0.242 1.902 1.00 96.38 80 VAL A CA 1
ATOM 681 C C . VAL A 1 80 ? 4.390 0.692 1.480 1.00 96.38 80 VAL A C 1
ATOM 683 O O . VAL A 1 80 ? 5.042 0.452 0.463 1.00 96.38 80 VAL A O 1
ATOM 686 N N . SER A 1 81 ? 4.651 1.749 2.255 1.00 96.00 81 SER A N 1
ATOM 687 C CA . SER A 1 81 ? 5.718 2.701 1.941 1.00 96.00 81 SER A CA 1
ATOM 688 C C . SER A 1 81 ? 7.084 2.016 1.873 1.00 96.00 81 SER A C 1
ATOM 690 O O . SER A 1 81 ? 7.871 2.336 0.985 1.00 96.00 81 SER A O 1
ATOM 692 N N . GLN A 1 82 ? 7.368 1.072 2.773 1.00 96.19 82 GLN A N 1
ATOM 693 C CA . GLN A 1 82 ? 8.612 0.299 2.763 1.00 96.19 82 GLN A CA 1
ATOM 694 C C . GLN A 1 82 ? 8.728 -0.568 1.506 1.00 96.19 82 GLN A C 1
ATOM 696 O O . GLN A 1 82 ? 9.766 -0.548 0.846 1.00 96.19 82 GLN A O 1
ATOM 701 N N . HIS A 1 83 ? 7.661 -1.270 1.121 1.00 97.12 83 HIS A N 1
ATOM 702 C CA . HIS A 1 83 ? 7.659 -2.074 -0.101 1.00 97.12 83 HIS A CA 1
ATOM 703 C C . HIS A 1 83 ? 7.857 -1.228 -1.361 1.00 97.12 83 HIS A C 1
ATOM 705 O O . HIS A 1 83 ? 8.624 -1.619 -2.237 1.00 97.12 83 HIS A O 1
ATOM 711 N N . ILE A 1 84 ? 7.239 -0.046 -1.446 1.00 95.50 84 ILE A N 1
ATOM 712 C CA . ILE A 1 84 ? 7.427 0.862 -2.588 1.00 95.50 84 ILE A CA 1
ATOM 713 C C . ILE A 1 84 ? 8.870 1.389 -2.649 1.00 95.50 84 ILE A C 1
ATOM 715 O O . ILE A 1 84 ? 9.443 1.463 -3.737 1.00 95.50 84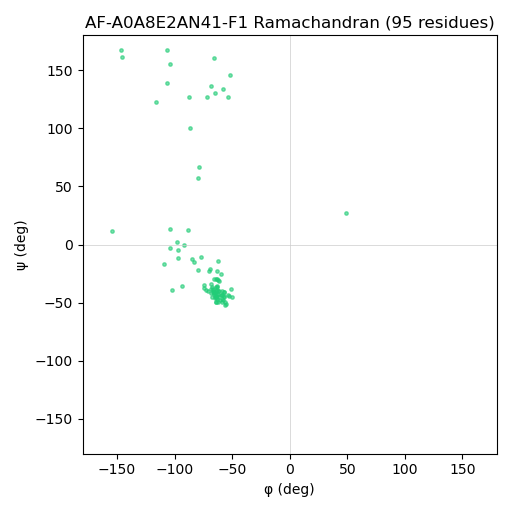 ILE A O 1
ATOM 719 N N . ILE A 1 85 ? 9.478 1.731 -1.504 1.00 95.44 85 ILE A N 1
ATOM 720 C CA . ILE A 1 85 ? 10.896 2.134 -1.437 1.00 95.44 85 ILE A CA 1
ATOM 721 C C . ILE A 1 85 ? 11.794 1.008 -1.950 1.00 95.44 85 ILE A C 1
ATOM 723 O O . ILE A 1 85 ? 12.710 1.266 -2.731 1.00 95.44 85 ILE A O 1
ATOM 727 N N . GLU A 1 86 ? 11.515 -0.235 -1.562 1.00 95.62 86 GLU A N 1
ATOM 728 C CA . GLU A 1 86 ? 12.294 -1.382 -2.024 1.00 95.62 86 GLU A CA 1
ATOM 729 C C . GLU A 1 86 ? 12.120 -1.619 -3.531 1.00 95.62 86 GLU A C 1
ATOM 731 O O . GLU A 1 86 ? 13.104 -1.822 -4.241 1.00 95.62 86 GLU A O 1
ATOM 736 N N . VAL A 1 87 ? 10.900 -1.486 -4.064 1.00 94.44 87 VAL A N 1
ATOM 737 C CA . VAL A 1 87 ? 10.661 -1.515 -5.517 1.00 94.44 87 VAL A CA 1
ATOM 738 C C . VAL A 1 87 ? 11.482 -0.437 -6.236 1.00 94.44 87 VAL A C 1
ATOM 740 O O . VAL A 1 87 ? 12.126 -0.728 -7.242 1.00 94.44 87 VAL A O 1
ATOM 743 N N . MET A 1 88 ? 11.505 0.792 -5.710 1.00 92.25 88 MET A N 1
ATOM 744 C CA . MET A 1 88 ? 12.280 1.908 -6.268 1.00 92.25 88 MET A CA 1
ATOM 745 C C . MET A 1 88 ? 13.789 1.657 -6.237 1.00 92.25 88 MET A C 1
ATOM 747 O O . MET A 1 88 ? 14.518 2.039 -7.154 1.00 92.25 88 MET A O 1
ATOM 751 N N . ARG A 1 89 ? 14.275 1.049 -5.155 1.00 93.12 89 ARG A N 1
ATOM 752 C CA . ARG A 1 89 ? 15.681 0.690 -5.000 1.00 93.12 89 ARG A CA 1
ATOM 753 C C . ARG A 1 89 ? 16.080 -0.350 -6.042 1.00 93.12 89 ARG A C 1
ATOM 755 O O . ARG A 1 89 ? 17.057 -0.143 -6.754 1.00 93.12 89 ARG A O 1
ATOM 762 N N . LEU A 1 90 ? 15.300 -1.421 -6.170 1.00 90.75 90 LEU A N 1
ATOM 763 C CA . LEU A 1 90 ? 15.579 -2.514 -7.101 1.00 90.75 90 LEU A CA 1
ATOM 764 C C . LEU A 1 90 ? 15.426 -2.087 -8.567 1.00 90.75 90 LEU A C 1
ATOM 766 O O . LEU A 1 90 ? 16.227 -2.501 -9.400 1.00 90.75 90 LEU A O 1
ATOM 770 N N . SER A 1 91 ? 14.485 -1.189 -8.888 1.00 87.25 91 SER A N 1
ATOM 771 C CA . SER A 1 91 ? 14.347 -0.660 -10.252 1.00 87.25 91 SER A CA 1
ATOM 772 C C . SER A 1 91 ? 15.578 0.124 -10.715 1.00 87.25 91 SER A C 1
ATOM 774 O O . SER A 1 91 ? 15.866 0.161 -11.905 1.00 87.25 91 SER A O 1
ATOM 776 N N . ARG A 1 92 ? 16.304 0.767 -9.788 1.00 82.69 92 ARG A N 1
ATOM 777 C CA . ARG A 1 92 ? 17.549 1.488 -10.104 1.00 82.69 92 ARG A CA 1
ATOM 778 C C . ARG A 1 92 ? 18.695 0.528 -10.399 1.00 82.69 92 ARG A C 1
ATOM 780 O O . ARG A 1 92 ? 19.428 0.765 -11.346 1.00 82.69 92 ARG A O 1
ATOM 787 N N . LEU A 1 93 ? 18.787 -0.576 -9.655 1.00 78.88 93 LEU A N 1
ATOM 788 C CA . LEU A 1 93 ? 19.812 -1.602 -9.879 1.00 78.88 93 LEU A CA 1
ATOM 789 C C . LEU A 1 93 ? 19.646 -2.318 -11.227 1.00 78.88 93 LEU A C 1
ATOM 791 O O . LEU A 1 93 ? 20.630 -2.754 -11.808 1.00 78.88 93 LEU A O 1
ATOM 795 N N . GLN A 1 94 ? 18.416 -2.439 -11.734 1.00 66.75 94 GLN A N 1
ATOM 796 C CA . GLN A 1 94 ? 18.156 -3.054 -13.043 1.00 66.75 94 GLN A CA 1
ATOM 797 C C . GLN A 1 94 ? 18.342 -2.099 -14.233 1.00 66.75 94 GLN A C 1
ATOM 799 O O . GLN A 1 94 ? 18.412 -2.564 -15.364 1.00 66.75 94 GLN A O 1
ATOM 804 N N . GLY A 1 95 ? 18.411 -0.784 -13.999 1.00 59.19 95 GLY A N 1
ATOM 805 C CA . GLY A 1 95 ? 18.627 0.229 -15.040 1.00 59.19 95 GLY A CA 1
ATOM 806 C C . GLY A 1 95 ? 20.096 0.598 -15.283 1.00 59.19 95 GLY A C 1
ATOM 807 O O . GLY A 1 95 ? 20.359 1.452 -16.123 1.00 59.19 95 GLY A O 1
ATOM 808 N N . GLU A 1 96 ? 21.032 -0.006 -14.544 1.00 44.66 96 GLU A N 1
ATOM 809 C CA . GLU A 1 96 ? 22.486 0.224 -14.640 1.00 44.66 96 GLU A CA 1
ATOM 810 C C . GLU A 1 96 ? 23.238 -0.916 -15.366 1.00 44.66 96 GLU A C 1
ATOM 812 O O . GLU A 1 96 ? 24.465 -0.973 -15.302 1.00 44.66 96 GLU A O 1
ATOM 817 N N . ALA A 1 97 ? 22.520 -1.812 -16.057 1.00 37.16 97 ALA A N 1
ATOM 818 C CA . ALA A 1 97 ? 23.079 -2.930 -16.825 1.00 37.16 97 ALA A CA 1
ATOM 819 C C . ALA A 1 97 ? 22.945 -2.728 -18.341 1.00 37.16 97 ALA A C 1
ATOM 821 O O . ALA A 1 97 ? 21.852 -2.302 -18.785 1.00 37.16 97 ALA A O 1
#

InterPro domains:
  IPR038753 NF-kappa-B inhibitor-like protein 1 [PTHR15263] (1-84)

Radius of gyration: 13.83 Å; Cα contacts (8 Å, |Δi|>4): 92; chains: 1; bounding box: 36×24×38 Å